Protein AF-A0A4R4KBI7-F1 (afdb_monomer_lite)

pLDDT: mean 73.55, std 19.96, range [34.97, 94.62]

Radius of gyration: 27.75 Å; chains: 1; bounding box: 67×76×47 Å

Organism: NCBI:txid2070510

Secondary structure (DSSP, 8-state):
--------------------------------------HHHHHHHHHHTTTTTT--HHHHHHHHHHHHHHHHHHHHHHHHH---HHHHHHHHHHHHHHHHTTS-HHHHHHHHHHTT-TTSS----

Sequence (125 aa):
MQKTIFLWAISLGLSVGFCSSVQAQNREVETEISLEFNERQLEKHLTTYKEQLNLSRRQERKIKAVQKRYTKKEEKLAQEKGLKLGQKRALQKEKAEALLFILDEEQIEKLNSLAGRKGLFKRII

Foldseek 3Di:
DDDDDDDDDDDDDDDDDDDDDDDDDDDDPPPPVCLVQPLVVLVVLCVVCVVVLPADPVLVVQLVVLVVVLVVVQVVCCPPPRCDPVNVVVSSVVSSLSNLVSHDPVSQQVSCVVVVHPPSDDHDD

Structure (mmCIF, N/CA/C/O backbone):
data_AF-A0A4R4KBI7-F1
#
_e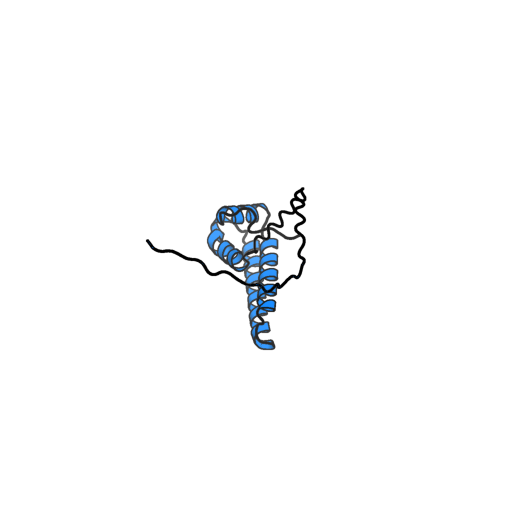ntry.id   AF-A0A4R4KBI7-F1
#
loop_
_atom_site.group_PDB
_atom_site.id
_atom_site.type_symbol
_atom_site.label_atom_id
_atom_site.label_alt_id
_atom_site.label_comp_id
_atom_site.label_asym_id
_atom_site.label_entity_id
_atom_site.label_seq_id
_atom_site.pdbx_PDB_ins_code
_atom_site.Cartn_x
_atom_site.Cartn_y
_atom_site.Cartn_z
_atom_site.occupancy
_atom_site.B_iso_or_equiv
_atom_site.auth_seq_id
_atom_site.auth_comp_id
_atom_site.auth_asym_id
_atom_site.auth_atom_id
_atom_site.pdbx_PDB_model_num
ATOM 1 N N . MET A 1 1 ? 38.887 -67.312 16.648 1.00 47.56 1 MET A N 1
ATOM 2 C CA . MET A 1 1 ? 39.903 -66.406 17.227 1.00 47.56 1 MET A CA 1
ATOM 3 C C . MET A 1 1 ? 41.290 -66.800 16.720 1.00 47.56 1 MET A C 1
ATOM 5 O O . MET A 1 1 ? 41.830 -67.780 17.209 1.00 47.56 1 MET A O 1
ATOM 9 N N . GLN A 1 2 ? 41.838 -66.068 15.747 1.00 38.06 2 GLN A N 1
ATOM 10 C CA . GLN A 1 2 ? 43.245 -66.068 15.288 1.00 38.06 2 GLN A CA 1
ATOM 11 C C . GLN A 1 2 ? 43.479 -64.636 14.735 1.00 38.06 2 GLN A C 1
ATOM 13 O O . GLN A 1 2 ? 42.637 -64.171 13.975 1.00 38.06 2 GLN A O 1
ATOM 18 N N . LYS A 1 3 ? 44.307 -63.771 15.361 1.00 46.41 3 LYS A N 1
ATOM 19 C CA . LYS A 1 3 ? 45.760 -63.528 15.125 1.00 46.41 3 LYS A CA 1
ATOM 20 C C . LYS A 1 3 ? 46.045 -63.286 13.624 1.00 46.41 3 LYS A C 1
ATOM 22 O O . LYS A 1 3 ? 45.679 -64.148 12.847 1.00 46.41 3 LYS A O 1
ATOM 27 N N . THR A 1 4 ? 46.640 -62.209 13.092 1.00 56.16 4 THR A N 1
ATOM 28 C CA . THR A 1 4 ? 47.627 -61.182 13.524 1.00 56.16 4 THR A CA 1
ATOM 29 C C . THR A 1 4 ? 47.785 -60.185 12.345 1.00 56.16 4 THR A C 1
ATOM 31 O O . THR A 1 4 ? 47.821 -60.627 11.205 1.00 56.16 4 THR A O 1
ATOM 34 N N . ILE A 1 5 ? 47.665 -58.866 12.541 1.00 67.62 5 ILE A N 1
ATOM 35 C CA . ILE A 1 5 ? 48.711 -57.806 12.466 1.00 67.62 5 ILE A CA 1
ATOM 36 C C . ILE A 1 5 ? 49.755 -57.912 11.324 1.00 67.62 5 ILE A C 1
ATOM 38 O O . ILE A 1 5 ? 50.632 -58.761 11.401 1.00 67.62 5 ILE A O 1
ATOM 42 N N . PHE A 1 6 ? 49.724 -56.945 10.388 1.00 48.75 6 PHE A N 1
ATOM 43 C CA . PHE A 1 6 ? 50.848 -56.294 9.661 1.00 48.75 6 PHE A CA 1
ATOM 44 C C . PHE A 1 6 ? 50.265 -54.991 9.044 1.00 48.75 6 PHE A C 1
ATOM 46 O O . PHE A 1 6 ? 49.406 -55.089 8.179 1.00 48.75 6 PHE A O 1
ATOM 53 N N . LEU A 1 7 ? 50.365 -53.769 9.589 1.00 47.47 7 LEU A N 1
ATOM 54 C CA . LEU A 1 7 ? 51.482 -52.860 9.902 1.00 47.47 7 LEU A CA 1
ATOM 55 C C . LEU A 1 7 ? 52.229 -52.292 8.660 1.00 47.47 7 LEU A C 1
ATOM 57 O O . LEU A 1 7 ? 52.832 -53.056 7.917 1.00 47.47 7 LEU A O 1
ATOM 61 N N . TRP A 1 8 ? 52.254 -50.940 8.590 1.00 43.44 8 TRP A N 1
ATOM 62 C CA . TRP A 1 8 ? 53.092 -50.000 7.792 1.00 43.44 8 TRP A CA 1
ATOM 63 C C . TRP A 1 8 ? 52.610 -49.662 6.359 1.00 43.44 8 TRP A C 1
ATOM 65 O O . TRP A 1 8 ? 52.187 -50.544 5.634 1.00 43.44 8 TRP A O 1
ATOM 75 N N . ALA A 1 9 ? 52.650 -48.424 5.843 1.00 52.25 9 ALA A N 1
ATOM 76 C CA . ALA A 1 9 ? 53.146 -47.141 6.346 1.00 52.25 9 ALA A CA 1
ATOM 77 C C . ALA A 1 9 ? 52.711 -45.961 5.433 1.00 52.25 9 ALA A C 1
ATOM 79 O O . ALA A 1 9 ? 52.653 -46.101 4.220 1.00 52.25 9 ALA A O 1
ATOM 80 N N . ILE A 1 10 ? 52.467 -44.807 6.070 1.00 56.19 10 ILE A N 1
ATOM 81 C CA . ILE A 1 10 ? 52.996 -43.457 5.767 1.00 56.19 10 ILE A CA 1
ATOM 82 C C . ILE A 1 10 ? 52.840 -42.877 4.343 1.00 56.19 10 ILE A C 1
ATOM 84 O O . ILE A 1 10 ? 53.598 -43.205 3.441 1.00 56.19 10 ILE A O 1
ATOM 88 N N . SER A 1 11 ? 52.030 -41.815 4.243 1.00 49.53 11 SER A N 1
ATOM 89 C CA . SER A 1 11 ? 52.455 -40.495 3.720 1.00 49.53 11 SER A CA 1
ATOM 90 C C . SER A 1 11 ? 51.392 -39.446 4.098 1.00 49.53 11 SER A C 1
ATOM 92 O O . SER A 1 11 ? 50.270 -39.500 3.609 1.00 49.53 11 SER A O 1
ATOM 94 N N . LEU A 1 12 ? 51.593 -38.645 5.151 1.00 51.31 12 LEU A N 1
ATOM 95 C CA . LEU A 1 12 ? 52.171 -37.292 5.081 1.00 51.31 12 LEU A CA 1
ATOM 96 C C . LEU A 1 12 ? 51.535 -36.417 3.987 1.00 51.31 12 LEU A C 1
ATOM 98 O O . LEU A 1 12 ? 51.956 -36.428 2.837 1.00 51.31 12 LEU A O 1
ATOM 102 N N . GLY A 1 13 ? 50.557 -35.613 4.403 1.00 42.16 13 GLY A N 1
ATOM 103 C CA . GLY A 1 13 ? 50.042 -34.454 3.681 1.00 42.16 13 GLY A CA 1
ATOM 104 C C . GLY A 1 13 ? 49.711 -33.372 4.701 1.00 42.16 13 GLY A C 1
ATOM 105 O O . GLY A 1 13 ? 48.623 -33.351 5.264 1.00 42.16 13 GLY A O 1
ATOM 106 N N . LEU A 1 14 ? 50.718 -32.557 5.006 1.00 53.72 14 LEU A N 1
ATOM 107 C CA . LEU A 1 14 ? 50.745 -31.508 6.016 1.00 53.72 14 LEU A CA 1
ATOM 108 C C . LEU A 1 14 ? 50.602 -30.155 5.305 1.00 53.72 14 LEU A C 1
ATOM 110 O O . LEU A 1 14 ? 51.488 -29.778 4.545 1.00 53.72 14 LEU A O 1
ATOM 114 N N . SER A 1 15 ? 49.509 -29.435 5.553 1.00 47.16 15 SER A N 1
ATOM 115 C CA . SER A 1 15 ? 49.360 -27.988 5.303 1.00 47.16 15 SER A CA 1
ATOM 116 C C . SER A 1 15 ? 48.078 -27.518 6.008 1.00 47.16 15 SER A C 1
ATOM 118 O O . SER A 1 15 ? 46.968 -27.766 5.561 1.00 47.16 15 SER A O 1
ATOM 120 N N . VAL A 1 16 ? 48.169 -27.163 7.291 1.00 45.59 16 VAL A N 1
ATOM 121 C CA . VAL A 1 16 ? 48.392 -25.796 7.796 1.00 45.59 16 VAL A CA 1
ATOM 122 C C . VAL A 1 16 ? 47.280 -24.827 7.383 1.00 45.59 16 VAL A C 1
ATOM 124 O O . VAL A 1 16 ? 47.232 -24.359 6.253 1.00 45.59 16 VAL A O 1
ATOM 127 N N . GLY A 1 17 ? 46.488 -24.443 8.388 1.00 46.38 17 GLY A N 1
ATOM 128 C CA . GLY A 1 17 ? 46.031 -23.066 8.542 1.00 46.38 17 GLY A CA 1
ATOM 129 C C . GLY A 1 17 ? 44.575 -22.793 8.190 1.00 46.38 17 GLY A C 1
ATOM 130 O O . GLY A 1 17 ? 44.293 -22.290 7.112 1.00 46.38 17 GLY A O 1
ATOM 131 N N . PHE A 1 18 ? 43.674 -22.933 9.165 1.00 38.78 18 PHE A N 1
ATOM 132 C CA . PHE A 1 18 ? 42.758 -21.824 9.422 1.00 38.78 18 PHE A CA 1
ATOM 133 C C . PHE A 1 18 ? 42.480 -21.690 10.919 1.00 38.78 18 PHE A C 1
ATOM 135 O O . PHE A 1 18 ? 42.222 -22.660 11.627 1.00 38.78 18 PHE A O 1
ATOM 142 N N . CYS A 1 19 ? 42.669 -20.463 11.382 1.00 39.97 19 CYS A N 1
ATOM 143 C CA . CYS A 1 19 ? 42.737 -20.029 12.762 1.00 39.97 19 CYS A CA 1
ATOM 144 C C . CYS A 1 19 ? 41.361 -20.116 13.436 1.00 39.97 19 CYS A C 1
ATOM 146 O O . CYS A 1 19 ? 40.394 -19.529 12.954 1.00 39.97 19 CYS A O 1
ATOM 148 N N . SER A 1 20 ? 41.290 -20.798 14.578 1.00 36.88 20 SER A N 1
ATOM 149 C CA . SER A 1 20 ? 40.180 -20.665 15.518 1.00 36.88 20 SER A CA 1
ATOM 150 C C . SER A 1 20 ? 40.481 -19.500 16.455 1.00 36.88 20 SER A C 1
ATOM 152 O O . SER A 1 20 ? 41.189 -19.672 17.444 1.00 36.88 20 SER A O 1
ATOM 154 N N . SER A 1 21 ? 39.928 -18.321 16.181 1.00 44.72 21 SER A N 1
ATOM 155 C CA . SER A 1 21 ? 39.779 -17.275 17.194 1.00 44.72 21 SER A CA 1
ATOM 156 C C . SER A 1 21 ? 38.302 -17.148 17.542 1.00 44.72 21 SER A C 1
ATOM 158 O O . SER A 1 21 ? 37.548 -16.410 16.910 1.00 44.72 21 SER A O 1
ATOM 160 N N . VAL A 1 22 ? 37.891 -17.910 18.558 1.00 45.44 22 VAL A N 1
ATOM 161 C CA . VAL A 1 22 ? 36.684 -17.619 19.329 1.00 45.44 22 VAL A CA 1
ATOM 162 C C . VAL A 1 22 ? 36.922 -16.292 20.034 1.00 45.44 22 VAL A C 1
ATOM 164 O O . VAL A 1 22 ? 37.752 -16.204 20.936 1.00 45.44 22 VAL A O 1
ATOM 167 N N . GLN A 1 23 ? 36.172 -15.272 19.636 1.00 37.69 23 GLN A N 1
ATOM 168 C CA . GLN A 1 23 ? 35.983 -14.079 20.441 1.00 37.69 23 GLN A CA 1
ATOM 169 C C . GLN A 1 23 ? 34.479 -13.893 20.628 1.00 37.69 23 GLN A C 1
ATOM 171 O O . GLN A 1 23 ? 33.763 -13.383 19.772 1.00 37.69 23 GLN A O 1
ATOM 176 N N . ALA A 1 24 ? 33.998 -14.419 21.750 1.00 43.78 24 ALA A N 1
ATOM 177 C CA . ALA A 1 24 ? 32.713 -14.058 22.313 1.00 43.78 24 ALA A CA 1
ATOM 178 C C . ALA A 1 24 ? 32.873 -12.729 23.064 1.00 43.78 24 ALA A C 1
ATO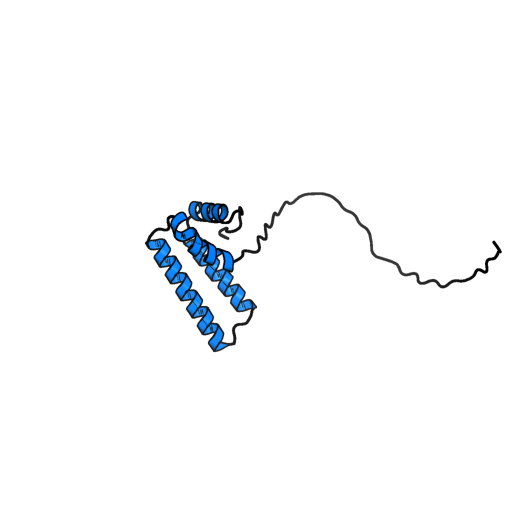M 180 O O . ALA A 1 24 ? 33.785 -12.632 23.882 1.00 43.78 24 ALA A O 1
ATOM 181 N N . GLN A 1 25 ? 31.974 -11.774 22.782 1.00 38.56 25 GLN A N 1
ATOM 182 C CA . GLN A 1 25 ? 31.549 -10.574 23.542 1.00 38.56 25 GLN A CA 1
ATOM 183 C C . GLN A 1 25 ? 31.417 -9.376 22.583 1.00 38.56 25 GLN A C 1
ATOM 185 O O . GLN A 1 25 ? 32.307 -9.150 21.783 1.00 38.56 25 GLN A O 1
ATOM 190 N N . ASN A 1 26 ? 30.418 -8.498 22.624 1.00 37.59 26 ASN A N 1
ATOM 191 C CA . ASN A 1 26 ? 29.089 -8.439 23.228 1.00 37.59 26 ASN A CA 1
ATOM 192 C C . ASN A 1 26 ? 28.467 -7.159 22.620 1.00 37.59 26 ASN A C 1
ATOM 194 O O . ASN A 1 26 ? 29.147 -6.141 22.609 1.00 37.59 26 ASN A O 1
ATOM 198 N N . ARG A 1 27 ? 27.201 -7.202 22.180 1.00 40.22 27 ARG A N 1
ATOM 199 C CA . ARG A 1 27 ? 26.314 -6.045 21.915 1.00 40.22 27 ARG A CA 1
ATOM 200 C C . ARG A 1 27 ? 26.814 -4.939 20.965 1.00 40.22 27 ARG A C 1
ATOM 202 O O . ARG A 1 27 ? 27.437 -3.985 21.401 1.00 40.22 27 ARG A O 1
ATOM 209 N N . GLU A 1 28 ? 26.231 -4.915 19.773 1.00 35.38 28 GLU A N 1
ATOM 210 C CA . GLU A 1 28 ? 25.150 -3.957 19.528 1.00 35.38 28 GLU A CA 1
ATOM 211 C C . GLU A 1 28 ? 23.984 -4.717 18.902 1.00 35.38 28 GLU A C 1
ATOM 213 O O . GLU A 1 28 ? 24.122 -5.461 17.935 1.00 35.38 28 GLU A O 1
ATOM 218 N N . VAL A 1 29 ? 22.841 -4.623 19.572 1.00 43.94 29 VAL A N 1
ATOM 219 C CA . VAL A 1 29 ? 21.567 -5.162 19.117 1.00 43.94 29 VAL A CA 1
ATOM 220 C C . VAL A 1 29 ? 21.089 -4.232 18.012 1.00 43.94 29 VAL A C 1
ATOM 222 O O . VAL A 1 29 ? 20.185 -3.430 18.208 1.00 43.94 29 VAL A O 1
ATOM 225 N N . GLU A 1 30 ? 21.682 -4.343 16.832 1.00 36.84 30 GLU A N 1
ATOM 226 C CA . GLU A 1 30 ? 20.913 -4.076 15.633 1.00 36.84 30 GLU A CA 1
ATOM 227 C C . GLU A 1 30 ? 20.047 -5.310 15.440 1.00 36.84 30 GLU A C 1
ATOM 229 O O . GLU A 1 30 ? 20.352 -6.249 14.710 1.00 36.84 30 GLU A O 1
ATOM 234 N N . THR A 1 31 ? 18.912 -5.320 16.135 1.00 36.84 31 THR A N 1
ATOM 235 C CA . THR A 1 31 ? 17.723 -5.930 15.562 1.00 36.84 31 THR A CA 1
ATOM 236 C C . THR A 1 31 ? 17.411 -5.155 14.280 1.00 36.84 31 THR A C 1
ATOM 238 O O . THR A 1 31 ? 16.439 -4.401 14.221 1.00 36.84 31 THR A O 1
ATOM 241 N N . GLU A 1 32 ? 18.227 -5.343 13.238 1.00 40.72 32 GLU A N 1
ATOM 242 C CA . GLU A 1 32 ? 17.750 -5.389 11.870 1.00 40.72 32 GLU A CA 1
ATOM 243 C C . GLU A 1 32 ? 16.745 -6.530 11.862 1.00 40.72 32 GLU A C 1
ATOM 245 O O . GLU A 1 32 ? 17.012 -7.682 11.519 1.00 40.72 32 GLU A O 1
ATOM 250 N N . ILE A 1 33 ? 15.541 -6.199 12.313 1.00 34.97 33 ILE A N 1
ATOM 251 C CA . ILE A 1 33 ? 14.345 -6.906 11.943 1.00 34.97 33 ILE A CA 1
ATOM 252 C C . ILE A 1 33 ? 14.238 -6.653 10.438 1.00 34.97 33 ILE A C 1
ATOM 254 O O . ILE A 1 33 ? 13.468 -5.816 9.973 1.00 34.97 33 ILE A O 1
ATOM 258 N N . SER A 1 34 ? 15.043 -7.384 9.669 1.00 37.19 34 SER A N 1
ATOM 259 C CA . SER A 1 34 ? 14.783 -7.729 8.286 1.00 37.19 34 SER A CA 1
ATOM 260 C C . SER A 1 34 ? 13.562 -8.646 8.307 1.00 37.19 34 SER A C 1
ATOM 262 O O . SER A 1 34 ? 13.596 -9.821 7.956 1.00 37.19 34 SER A O 1
ATOM 264 N N . LEU A 1 35 ? 12.430 -8.101 8.765 1.00 44.66 35 LEU A N 1
ATOM 265 C CA . LEU A 1 35 ? 11.143 -8.584 8.322 1.00 44.66 35 LEU A CA 1
ATOM 266 C C . LEU A 1 35 ? 11.177 -8.294 6.839 1.00 44.66 35 LEU A C 1
ATOM 268 O O . LEU A 1 35 ? 10.993 -7.156 6.420 1.00 44.66 35 LEU A O 1
ATOM 272 N N . GLU A 1 36 ? 11.547 -9.329 6.090 1.00 51.59 36 GLU A N 1
ATOM 273 C CA . GLU A 1 36 ? 11.379 -9.454 4.658 1.00 51.59 36 GLU A CA 1
ATOM 274 C C . GLU A 1 36 ? 9.971 -8.951 4.361 1.00 51.59 36 GLU A C 1
ATOM 276 O O . GLU A 1 36 ? 8.968 -9.636 4.585 1.00 51.59 36 GLU A O 1
ATOM 281 N N . PHE A 1 37 ? 9.901 -7.663 4.042 1.00 57.50 37 PHE A N 1
ATOM 282 C CA . PHE A 1 37 ? 8.662 -6.929 3.984 1.00 57.50 37 PHE A CA 1
ATOM 283 C C . PHE A 1 37 ? 7.883 -7.562 2.851 1.00 57.50 37 PHE A C 1
ATOM 285 O O . PHE A 1 37 ? 8.254 -7.462 1.682 1.00 57.50 37 PHE A O 1
ATOM 292 N N . ASN A 1 38 ? 6.860 -8.333 3.203 1.00 66.75 38 ASN A N 1
ATOM 293 C CA . ASN A 1 38 ? 6.152 -9.112 2.214 1.00 66.75 38 ASN A CA 1
ATOM 294 C C . ASN A 1 38 ? 5.158 -8.177 1.526 1.00 66.75 38 ASN A C 1
ATOM 296 O O . ASN A 1 38 ? 3.987 -8.089 1.888 1.00 66.75 38 ASN A O 1
ATOM 300 N N . GLU A 1 39 ? 5.662 -7.441 0.539 1.00 70.31 39 GLU A N 1
ATOM 301 C CA . GLU A 1 39 ? 4.957 -6.426 -0.254 1.00 70.31 39 GLU A CA 1
ATOM 302 C C . GLU A 1 39 ? 3.620 -6.962 -0.787 1.00 70.31 39 GLU A C 1
ATOM 304 O O . GLU A 1 39 ? 2.598 -6.275 -0.774 1.00 70.31 39 GLU A O 1
ATOM 309 N N . ARG A 1 40 ? 3.597 -8.245 -1.176 1.00 72.81 40 ARG A N 1
ATOM 310 C CA . ARG A 1 40 ? 2.388 -8.936 -1.646 1.00 72.81 40 ARG A CA 1
ATOM 311 C C . ARG A 1 40 ? 1.362 -9.161 -0.537 1.00 72.81 40 ARG A C 1
ATOM 313 O O . ARG A 1 40 ? 0.162 -9.167 -0.811 1.00 72.81 40 ARG A O 1
ATOM 320 N N . GLN A 1 41 ? 1.809 -9.364 0.700 1.00 79.25 41 GLN A N 1
ATOM 321 C CA . GLN A 1 41 ? 0.918 -9.523 1.847 1.00 79.25 41 GLN A CA 1
ATOM 322 C C . GLN A 1 41 ? 0.278 -8.202 2.260 1.00 79.25 41 GLN A C 1
ATOM 324 O O . GLN A 1 41 ? -0.888 -8.227 2.638 1.00 79.25 41 GLN A O 1
ATOM 329 N N . LEU A 1 42 ? 0.967 -7.060 2.129 1.00 83.25 42 LEU A N 1
ATOM 330 C CA . LEU A 1 42 ? 0.381 -5.758 2.471 1.00 83.25 42 LEU A CA 1
ATOM 331 C C . LEU A 1 42 ? -0.901 -5.497 1.676 1.00 83.25 42 LEU A C 1
ATOM 333 O O . LEU A 1 42 ? -1.934 -5.158 2.247 1.00 83.25 42 LEU A O 1
ATOM 337 N N . GLU A 1 43 ? -0.859 -5.694 0.359 1.00 83.50 43 GLU A N 1
ATOM 338 C CA . GLU A 1 43 ? -2.031 -5.490 -0.494 1.00 83.50 43 GLU A CA 1
ATOM 339 C C . GLU A 1 43 ? -3.174 -6.435 -0.138 1.00 83.50 43 GLU A C 1
ATOM 341 O O . GLU A 1 43 ? -4.322 -6.007 -0.030 1.00 83.50 43 GLU A O 1
ATOM 346 N N . LYS A 1 44 ? -2.849 -7.713 0.083 1.00 85.31 44 LYS A N 1
ATOM 347 C CA . LYS A 1 44 ? -3.828 -8.724 0.478 1.00 85.31 44 LYS A CA 1
ATOM 348 C C . LYS A 1 44 ? -4.448 -8.399 1.836 1.00 85.31 44 LYS A C 1
ATOM 350 O O . LYS A 1 44 ? -5.644 -8.584 2.022 1.00 85.31 44 LYS A O 1
ATOM 355 N N . HIS A 1 45 ? -3.666 -7.913 2.791 1.00 87.00 45 HIS A N 1
ATOM 356 C CA . HIS A 1 45 ? -4.165 -7.534 4.109 1.00 87.00 45 HIS A CA 1
ATOM 357 C C . HIS A 1 45 ? -5.008 -6.261 4.042 1.00 87.00 45 HIS A C 1
ATOM 359 O O . HIS A 1 45 ? -6.043 -6.196 4.692 1.00 87.00 45 HIS A O 1
ATOM 365 N N . LEU A 1 46 ? -4.645 -5.292 3.199 1.00 86.06 46 LEU A N 1
ATOM 366 C CA . LEU A 1 46 ? -5.460 -4.097 2.973 1.00 86.06 46 LEU A CA 1
ATOM 367 C C . LEU A 1 46 ? -6.822 -4.412 2.354 1.00 86.06 46 LEU A C 1
ATOM 369 O O . LEU A 1 46 ? -7.803 -3.751 2.684 1.00 86.06 46 LEU A O 1
ATOM 373 N N . THR A 1 47 ? -6.902 -5.404 1.463 1.00 86.25 47 THR A N 1
ATOM 374 C CA . THR A 1 47 ? -8.187 -5.841 0.904 1.00 86.25 47 THR A CA 1
ATOM 375 C C . THR A 1 47 ? -8.975 -6.702 1.884 1.00 86.25 47 THR A C 1
ATOM 377 O O . THR A 1 47 ? -10.178 -6.501 2.017 1.00 86.25 47 THR A O 1
ATOM 380 N N . THR A 1 48 ? -8.312 -7.616 2.595 1.00 88.19 48 THR A N 1
ATOM 381 C CA . THR A 1 48 ? -8.957 -8.551 3.536 1.00 88.19 48 THR A CA 1
ATOM 382 C C . THR A 1 48 ? -9.487 -7.831 4.773 1.00 88.19 48 THR A C 1
ATOM 384 O O . THR A 1 48 ? -10.611 -8.065 5.198 1.00 88.19 48 THR A O 1
ATOM 387 N N . TYR A 1 49 ? -8.696 -6.918 5.335 1.00 88.75 49 TYR A N 1
ATOM 388 C CA . TYR A 1 49 ? -9.014 -6.204 6.571 1.00 88.75 49 TYR A CA 1
ATOM 389 C C . TYR A 1 49 ? -9.592 -4.812 6.325 1.00 88.75 49 TYR A C 1
ATOM 391 O O . TYR A 1 49 ? -9.645 -3.993 7.240 1.00 88.75 49 TYR A O 1
ATOM 399 N N . LYS A 1 50 ? -10.047 -4.531 5.099 1.00 86.00 50 LYS A N 1
ATOM 400 C CA . LYS A 1 50 ? -10.566 -3.219 4.699 1.00 86.00 50 LYS A CA 1
ATOM 401 C C . LYS A 1 50 ? -11.630 -2.693 5.669 1.00 86.00 50 LYS A C 1
ATOM 403 O O . LYS A 1 50 ? -11.548 -1.550 6.109 1.00 86.00 50 LYS A O 1
ATOM 408 N N . GLU A 1 51 ? -12.596 -3.542 6.011 1.00 86.75 51 GLU A N 1
ATOM 409 C CA . GLU A 1 51 ? -13.708 -3.207 6.911 1.00 86.75 51 GLU A CA 1
ATOM 410 C C . GLU A 1 51 ? -13.239 -2.988 8.353 1.00 86.75 51 GLU A C 1
ATOM 412 O O . GLU A 1 51 ? -13.775 -2.149 9.065 1.00 86.75 51 GLU A O 1
ATOM 417 N N . GLN A 1 52 ? -12.188 -3.694 8.773 1.00 88.81 52 GLN A N 1
ATOM 418 C CA . GLN A 1 52 ? -11.652 -3.620 10.131 1.00 88.81 52 GLN A CA 1
ATOM 419 C C . GLN A 1 52 ? -10.713 -2.424 10.316 1.00 88.81 52 GLN A C 1
ATOM 421 O O . GLN A 1 52 ? -10.591 -1.901 11.421 1.00 88.81 52 GLN A O 1
ATOM 426 N N . LEU A 1 53 ? -10.046 -1.966 9.255 1.00 86.94 53 LEU A N 1
ATOM 427 C CA . LEU A 1 53 ? -9.108 -0.841 9.296 1.00 86.94 53 LEU A CA 1
ATOM 428 C C . LEU A 1 53 ? -9.796 0.529 9.377 1.00 86.94 53 LEU A C 1
ATOM 430 O O . LEU A 1 53 ? -9.105 1.523 9.587 1.00 86.94 53 LEU A O 1
ATOM 434 N N . ASN A 1 54 ? -11.130 0.588 9.248 1.00 88.50 54 ASN A N 1
ATOM 435 C CA . ASN A 1 54 ? -11.916 1.828 9.288 1.00 88.50 54 ASN A CA 1
ATOM 436 C C . ASN A 1 54 ? -11.330 2.915 8.367 1.00 88.50 54 ASN A C 1
ATOM 438 O O . ASN A 1 54 ? -11.160 4.069 8.761 1.00 88.50 54 ASN A O 1
ATOM 442 N N . LEU A 1 55 ? -10.967 2.534 7.139 1.00 90.75 55 LEU A N 1
ATOM 443 C CA . LEU A 1 55 ? -10.357 3.453 6.182 1.00 90.75 55 LEU A CA 1
ATOM 444 C C . LEU A 1 55 ? -11.340 4.568 5.812 1.00 90.75 55 LEU A C 1
ATOM 446 O O . LEU A 1 55 ? -12.480 4.319 5.422 1.00 90.75 55 LEU A O 1
ATOM 450 N N . SER A 1 56 ? -10.883 5.819 5.858 1.00 92.25 56 SER A N 1
ATOM 451 C CA . SER A 1 56 ? -11.699 6.934 5.378 1.00 92.25 56 SER A CA 1
ATOM 452 C C . SER A 1 56 ? -11.938 6.825 3.868 1.00 92.25 56 SER A C 1
ATOM 454 O O . SER A 1 56 ? -11.085 6.364 3.104 1.00 92.25 56 SER A O 1
ATOM 456 N N . ARG A 1 57 ? -13.055 7.379 3.378 1.00 92.38 57 ARG A N 1
ATOM 457 C CA . ARG A 1 57 ? -13.352 7.438 1.932 1.00 92.38 57 ARG A CA 1
ATOM 458 C C . ARG A 1 57 ? -12.221 8.089 1.121 1.00 92.38 57 ARG A C 1
ATOM 460 O O . ARG A 1 57 ? -12.015 7.758 -0.048 1.00 92.38 57 ARG A O 1
ATOM 467 N N . ARG A 1 58 ? -11.479 9.024 1.727 1.00 93.31 58 ARG A N 1
ATOM 468 C CA . ARG A 1 58 ? -10.308 9.667 1.114 1.00 93.31 58 ARG A CA 1
ATOM 469 C C . ARG A 1 58 ? -9.121 8.705 1.031 1.00 93.31 58 ARG A C 1
ATOM 471 O O . ARG A 1 58 ? -8.488 8.654 -0.023 1.00 93.31 58 ARG A O 1
ATOM 478 N N . GLN A 1 59 ? -8.844 7.944 2.089 1.00 93.12 59 GLN A N 1
ATOM 479 C CA . GLN A 1 59 ? -7.804 6.909 2.100 1.00 93.12 59 GLN A CA 1
ATOM 480 C C . GLN A 1 59 ? -8.109 5.810 1.079 1.00 93.12 59 GLN A C 1
ATOM 482 O O . GLN A 1 59 ? -7.250 5.503 0.258 1.00 93.12 59 GLN A O 1
ATOM 487 N N . GLU A 1 60 ? -9.347 5.313 1.014 1.00 91.94 60 GLU A N 1
ATOM 488 C CA . GLU A 1 60 ? -9.742 4.305 0.019 1.00 91.94 60 GLU A CA 1
ATOM 489 C C . GLU A 1 60 ? -9.511 4.776 -1.423 1.00 91.94 60 GLU A C 1
ATOM 491 O O . GLU A 1 60 ? -8.977 4.044 -2.261 1.00 91.94 60 GLU A O 1
ATOM 496 N N . ARG A 1 61 ? -9.875 6.031 -1.722 1.00 94.62 61 ARG A N 1
ATOM 497 C CA . ARG A 1 61 ? -9.633 6.635 -3.040 1.00 94.62 61 ARG A CA 1
ATOM 498 C C . ARG A 1 61 ? -8.142 6.733 -3.351 1.00 94.62 61 ARG A C 1
ATOM 500 O O . ARG A 1 61 ? -7.745 6.420 -4.472 1.00 94.62 61 ARG A O 1
ATOM 507 N N . LYS A 1 62 ? -7.323 7.145 -2.377 1.00 94.31 62 LYS A N 1
ATOM 508 C CA . LYS A 1 62 ? -5.863 7.219 -2.531 1.00 94.31 62 LYS A CA 1
ATOM 509 C C . LYS A 1 62 ? -5.253 5.834 -2.764 1.00 94.31 62 LYS A C 1
ATOM 511 O O . LYS A 1 62 ? -4.476 5.688 -3.701 1.00 94.31 62 LYS A O 1
ATOM 516 N N . ILE A 1 63 ? -5.658 4.819 -1.998 1.00 92.44 63 ILE A N 1
ATOM 517 C CA . ILE A 1 63 ? -5.192 3.430 -2.153 1.00 92.44 63 ILE A CA 1
ATOM 518 C C . ILE A 1 63 ? -5.506 2.919 -3.562 1.00 92.44 63 ILE A C 1
ATOM 520 O O . ILE A 1 63 ? -4.617 2.431 -4.258 1.00 92.44 63 ILE A O 1
ATOM 524 N N . LYS A 1 64 ? -6.743 3.116 -4.036 1.00 92.31 64 LYS A N 1
ATOM 525 C CA . LYS A 1 64 ? -7.146 2.725 -5.396 1.00 92.31 64 LYS A CA 1
ATOM 526 C C . LYS A 1 64 ? -6.355 3.473 -6.477 1.00 92.31 64 LYS A C 1
ATOM 528 O O . LYS A 1 64 ? -6.005 2.890 -7.504 1.00 92.31 64 LYS A O 1
ATOM 533 N N . ALA A 1 65 ? -6.062 4.757 -6.261 1.00 94.56 65 ALA A N 1
ATOM 534 C CA . ALA A 1 65 ? -5.249 5.554 -7.177 1.00 94.56 65 ALA A CA 1
ATOM 535 C C . ALA A 1 65 ? -3.798 5.052 -7.242 1.00 94.56 65 ALA A C 1
ATOM 537 O O . ALA A 1 65 ? -3.251 4.920 -8.339 1.00 94.56 65 ALA A O 1
ATOM 538 N N . VAL A 1 66 ? -3.205 4.716 -6.091 1.00 93.06 66 VAL A N 1
ATOM 539 C CA . VAL A 1 66 ? -1.879 4.092 -5.999 1.00 93.06 66 VAL A CA 1
ATOM 540 C C . VAL A 1 66 ? -1.878 2.760 -6.743 1.00 93.06 66 VAL A C 1
ATOM 542 O O . VAL A 1 66 ? -1.104 2.607 -7.684 1.00 93.06 66 VAL A O 1
ATOM 545 N N . GLN A 1 67 ? -2.801 1.845 -6.432 1.00 90.94 67 GLN A N 1
ATOM 546 C CA . GLN A 1 67 ? -2.908 0.551 -7.118 1.00 90.94 67 GLN A CA 1
ATOM 547 C C . GLN A 1 67 ? -2.958 0.713 -8.641 1.00 90.94 67 GLN A C 1
ATOM 549 O O . GLN A 1 67 ? -2.120 0.152 -9.342 1.00 90.94 67 GLN A O 1
ATOM 554 N N . LYS A 1 68 ? -3.850 1.571 -9.153 1.00 93.06 68 LYS A N 1
ATOM 555 C CA . LYS A 1 68 ? -3.978 1.832 -10.594 1.00 93.06 68 LYS A CA 1
ATOM 556 C C . LYS A 1 68 ? -2.699 2.406 -11.213 1.00 93.06 68 LYS A C 1
ATOM 558 O O . LYS A 1 68 ? -2.3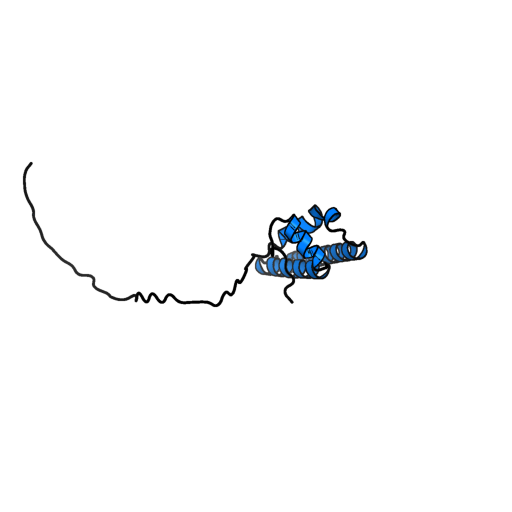63 2.061 -12.344 1.00 93.06 68 LYS A O 1
ATOM 563 N N . ARG A 1 69 ? -1.993 3.299 -10.510 1.00 94.00 69 ARG A N 1
ATOM 564 C CA . ARG A 1 69 ? -0.733 3.890 -10.990 1.00 94.00 69 ARG A CA 1
ATOM 565 C C . ARG A 1 69 ? 0.350 2.826 -11.139 1.00 94.00 69 ARG A C 1
ATOM 567 O O . ARG A 1 69 ? 1.026 2.813 -12.164 1.00 94.00 69 ARG A O 1
ATOM 574 N N . TYR A 1 70 ? 0.503 1.950 -10.149 1.00 90.81 70 TYR A N 1
ATOM 575 C CA . TYR A 1 70 ? 1.531 0.912 -10.185 1.00 90.81 70 TYR A CA 1
ATOM 576 C C . TYR A 1 70 ? 1.193 -0.214 -11.162 1.00 90.81 70 TYR A C 1
ATOM 578 O O . TYR A 1 70 ? 2.089 -0.627 -11.885 1.00 90.81 70 TYR A O 1
ATOM 586 N N . THR A 1 71 ? -0.078 -0.600 -11.319 1.00 90.75 71 THR A N 1
ATOM 587 C CA . THR A 1 71 ? -0.491 -1.530 -12.389 1.00 90.75 71 THR A CA 1
ATOM 588 C C . THR A 1 71 ? -0.111 -0.994 -13.771 1.00 90.75 71 THR A C 1
ATOM 590 O O . THR A 1 71 ? 0.519 -1.695 -14.554 1.00 90.75 71 THR A O 1
ATOM 593 N N . LYS A 1 72 ? -0.372 0.291 -14.049 1.00 92.75 72 LYS A N 1
ATOM 594 C CA . LYS A 1 72 ? 0.046 0.918 -15.315 1.00 92.75 72 LYS A CA 1
ATOM 595 C C . LYS A 1 72 ? 1.565 0.971 -15.494 1.00 92.75 72 LYS A C 1
ATOM 597 O O . LYS A 1 72 ? 2.048 0.871 -16.618 1.00 92.75 72 LYS A O 1
ATOM 602 N N . LYS A 1 73 ? 2.329 1.188 -14.417 1.00 90.12 73 LYS A N 1
ATOM 603 C CA . LYS A 1 73 ? 3.801 1.152 -14.470 1.00 90.12 73 LYS A CA 1
ATOM 604 C C . LYS A 1 73 ? 4.296 -0.259 -14.801 1.00 90.12 73 LYS A C 1
ATOM 606 O O . LYS A 1 73 ? 5.173 -0.396 -15.646 1.00 90.12 73 LYS A O 1
ATOM 611 N N . GLU A 1 74 ? 3.723 -1.284 -14.171 1.00 88.69 74 GLU A N 1
ATOM 612 C CA . GLU A 1 74 ? 4.042 -2.689 -14.445 1.00 88.69 74 GLU A CA 1
ATOM 613 C C . GLU A 1 74 ? 3.728 -3.063 -15.901 1.00 88.69 74 GLU A C 1
ATOM 615 O O . GLU A 1 74 ? 4.582 -3.636 -16.572 1.00 88.69 74 GLU A O 1
ATOM 620 N N . GLU A 1 75 ? 2.555 -2.676 -16.414 1.00 89.94 75 GLU A N 1
ATOM 621 C CA . GLU A 1 75 ? 2.159 -2.890 -17.815 1.00 89.94 75 GLU A CA 1
ATOM 622 C C . GLU A 1 75 ? 3.137 -2.230 -18.797 1.00 89.94 75 GLU A C 1
ATOM 624 O O . GLU A 1 75 ? 3.599 -2.875 -19.737 1.00 89.94 75 GLU A O 1
ATOM 629 N N . LYS A 1 76 ? 3.507 -0.965 -18.558 1.00 89.06 76 LYS A N 1
ATOM 630 C CA . LYS A 1 76 ? 4.471 -0.244 -19.404 1.00 89.06 76 LYS A CA 1
ATOM 631 C C . LYS A 1 76 ? 5.849 -0.901 -19.406 1.00 89.06 76 LYS A C 1
ATOM 633 O O . LYS A 1 76 ? 6.425 -1.112 -20.467 1.00 89.06 76 LYS A O 1
ATOM 638 N N . LEU A 1 77 ? 6.370 -1.263 -18.233 1.00 85.88 77 LEU A N 1
ATOM 639 C CA . LEU A 1 77 ? 7.675 -1.921 -18.144 1.00 85.88 77 LEU A CA 1
ATOM 640 C C . LEU A 1 77 ? 7.672 -3.308 -18.794 1.00 85.88 77 LEU A C 1
ATOM 642 O O . LEU A 1 77 ? 8.671 -3.704 -19.396 1.00 85.88 77 LEU A O 1
ATOM 646 N N . ALA A 1 78 ? 6.560 -4.041 -18.691 1.00 84.56 78 ALA A N 1
ATOM 647 C CA . ALA A 1 78 ? 6.403 -5.317 -19.373 1.00 84.56 78 ALA A CA 1
ATOM 648 C C . ALA A 1 78 ? 6.463 -5.157 -20.902 1.00 84.56 78 ALA A C 1
ATOM 650 O O . ALA A 1 78 ? 7.070 -5.998 -21.562 1.00 84.56 78 ALA A O 1
ATOM 651 N N . GLN A 1 79 ? 5.898 -4.071 -21.443 1.00 84.12 79 GLN A N 1
ATOM 652 C CA . GLN A 1 79 ? 5.900 -3.764 -22.878 1.00 84.12 79 GLN A CA 1
ATOM 653 C C . GLN A 1 79 ? 7.260 -3.267 -23.400 1.00 84.12 79 GLN A C 1
ATOM 655 O O . GLN A 1 79 ? 7.655 -3.648 -24.496 1.00 84.12 79 GLN A O 1
ATOM 660 N N . GLU A 1 80 ? 7.990 -2.436 -22.646 1.00 79.44 80 GLU A N 1
ATOM 661 C CA . GLU A 1 80 ? 9.200 -1.764 -23.155 1.00 79.44 80 GLU A CA 1
ATOM 662 C C . GLU A 1 80 ? 10.467 -2.635 -23.170 1.00 79.44 80 GLU A C 1
ATOM 664 O O . GLU A 1 80 ? 11.294 -2.494 -24.070 1.00 79.44 80 GLU A O 1
ATOM 669 N N . LYS A 1 81 ? 10.691 -3.478 -22.151 1.00 66.56 81 LYS A N 1
ATOM 670 C CA . LYS A 1 81 ? 11.987 -4.179 -21.977 1.00 66.56 81 LYS A 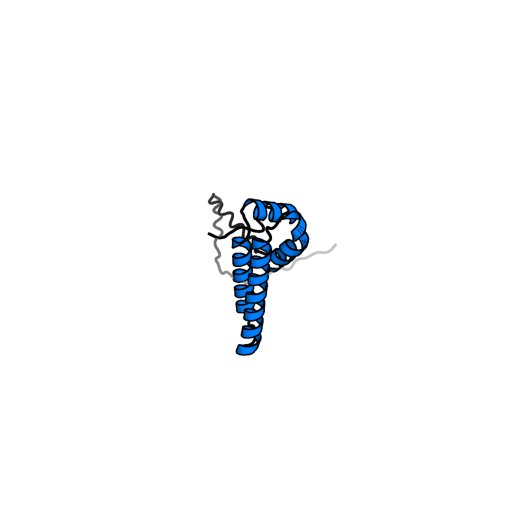CA 1
ATOM 671 C C . LYS A 1 81 ? 11.876 -5.632 -21.514 1.00 66.56 81 LYS A C 1
ATOM 673 O O . LYS A 1 81 ? 12.904 -6.265 -21.265 1.00 66.56 81 LYS A O 1
ATOM 678 N N . GLY A 1 82 ? 10.655 -6.153 -21.383 1.00 67.38 82 GLY A N 1
ATOM 679 C CA . GLY A 1 82 ? 10.392 -7.359 -20.606 1.00 67.38 82 GLY A CA 1
ATOM 680 C C . GLY A 1 82 ? 10.630 -7.094 -19.115 1.00 67.38 82 GLY A C 1
ATOM 681 O O . GLY A 1 82 ? 11.640 -6.521 -18.705 1.00 67.38 82 GLY A O 1
ATOM 682 N N . LEU A 1 83 ? 9.678 -7.483 -18.269 1.00 72.12 83 LEU A N 1
ATOM 683 C CA . LEU A 1 83 ? 9.717 -7.150 -16.847 1.00 72.12 83 LEU A CA 1
ATOM 684 C C . LEU A 1 83 ? 10.833 -7.940 -16.132 1.00 72.12 83 LEU A C 1
ATOM 686 O O . LEU A 1 83 ? 10.634 -9.082 -15.714 1.00 72.12 83 LEU A O 1
ATOM 690 N N . LYS A 1 84 ? 12.020 -7.342 -15.973 1.00 82.88 84 LYS A N 1
ATOM 691 C CA . LYS A 1 84 ? 13.124 -7.965 -15.224 1.00 82.88 84 LYS A CA 1
ATOM 692 C C . LYS A 1 84 ? 12.725 -8.142 -13.757 1.00 82.88 84 LYS A C 1
ATOM 694 O O . LYS A 1 84 ? 12.156 -7.235 -13.146 1.00 82.88 84 LYS A O 1
ATOM 699 N N . LEU A 1 85 ? 13.084 -9.284 -13.161 1.00 79.31 85 LEU A N 1
ATOM 700 C CA . LEU A 1 85 ? 12.706 -9.639 -11.785 1.00 79.31 85 LEU A CA 1
ATOM 701 C C . LEU A 1 85 ? 13.075 -8.548 -10.760 1.00 79.31 85 LEU A C 1
ATOM 703 O O . LEU A 1 85 ? 12.275 -8.242 -9.879 1.00 79.31 85 LEU A O 1
ATOM 707 N N . GLY A 1 86 ? 14.248 -7.922 -10.905 1.00 80.88 86 GLY A N 1
ATOM 708 C CA . GLY A 1 86 ? 14.691 -6.831 -10.028 1.00 80.88 86 GLY A CA 1
ATOM 709 C C . GLY A 1 86 ? 13.835 -5.564 -10.137 1.00 80.88 86 GLY A C 1
ATOM 710 O O . GLY A 1 86 ? 13.500 -4.964 -9.121 1.00 80.88 86 GLY A O 1
ATOM 711 N N . GLN A 1 87 ? 13.401 -5.195 -11.346 1.00 82.88 87 GLN A N 1
ATOM 712 C CA . GLN A 1 87 ? 12.523 -4.036 -11.559 1.00 82.88 87 GLN A CA 1
ATOM 713 C C . GLN A 1 87 ? 11.124 -4.280 -10.994 1.00 82.88 87 GLN A C 1
ATOM 715 O O . GLN A 1 87 ? 10.528 -3.378 -10.410 1.00 82.88 87 GLN A O 1
ATOM 720 N N . LYS A 1 88 ? 10.622 -5.516 -11.113 1.00 83.50 88 LYS A N 1
ATOM 721 C CA . LYS A 1 88 ? 9.358 -5.919 -10.489 1.00 83.50 88 LYS A CA 1
ATOM 722 C C . LYS A 1 88 ? 9.410 -5.753 -8.972 1.00 83.50 88 LYS A C 1
ATOM 724 O O . LYS A 1 88 ? 8.499 -5.167 -8.405 1.00 83.50 88 LYS A O 1
ATOM 729 N N . ARG A 1 89 ? 10.477 -6.240 -8.328 1.00 83.75 89 ARG A N 1
ATOM 730 C CA . ARG A 1 89 ? 10.670 -6.095 -6.875 1.00 83.75 89 ARG A CA 1
ATOM 731 C C . ARG A 1 89 ? 10.759 -4.625 -6.465 1.00 83.75 89 ARG A C 1
ATOM 733 O O . ARG A 1 89 ? 10.062 -4.212 -5.553 1.00 83.75 89 ARG A O 1
ATOM 740 N N . ALA A 1 90 ? 11.528 -3.814 -7.193 1.00 85.19 90 ALA A N 1
ATOM 741 C CA . ALA A 1 90 ? 11.624 -2.380 -6.918 1.00 85.19 90 ALA A CA 1
ATOM 742 C C . ALA A 1 90 ? 10.260 -1.667 -7.007 1.00 85.19 90 ALA A C 1
ATOM 744 O O . ALA A 1 90 ? 9.935 -0.858 -6.142 1.00 85.19 90 ALA A O 1
ATOM 745 N N . LEU A 1 91 ? 9.434 -1.999 -8.007 1.00 88.31 91 LEU A N 1
ATOM 746 C CA . LEU A 1 91 ? 8.075 -1.458 -8.118 1.00 88.31 91 LEU A CA 1
ATOM 747 C C . LEU A 1 91 ? 7.148 -1.922 -6.994 1.00 88.31 91 LEU A C 1
ATOM 749 O O . LEU A 1 91 ? 6.330 -1.131 -6.528 1.00 88.31 91 LEU A O 1
ATOM 753 N N . GLN A 1 92 ? 7.245 -3.188 -6.583 1.00 86.25 92 GLN A N 1
ATOM 754 C CA . GLN A 1 92 ? 6.447 -3.729 -5.482 1.00 86.25 92 GLN A CA 1
ATOM 755 C C . GLN A 1 92 ? 6.803 -3.037 -4.161 1.00 86.25 92 GLN A C 1
ATOM 757 O O . GLN A 1 92 ? 5.893 -2.610 -3.447 1.00 86.25 92 GLN A O 1
ATOM 762 N N . LYS A 1 93 ? 8.095 -2.797 -3.911 1.00 85.88 93 LYS A N 1
ATOM 763 C CA . LYS A 1 93 ? 8.578 -2.000 -2.781 1.00 85.88 93 LYS A CA 1
ATOM 764 C C . LYS A 1 93 ? 8.035 -0.571 -2.806 1.00 85.88 93 LYS A C 1
ATOM 766 O O . LYS A 1 93 ? 7.369 -0.152 -1.864 1.00 85.88 93 LYS A O 1
ATOM 771 N N . GLU A 1 94 ? 8.230 0.141 -3.919 1.00 88.56 94 GLU A N 1
ATOM 772 C CA . GLU A 1 94 ? 7.782 1.534 -4.090 1.00 88.56 94 GLU A CA 1
ATOM 773 C C . GLU A 1 94 ? 6.258 1.661 -3.893 1.00 88.56 94 GLU A C 1
ATOM 775 O O . GLU A 1 94 ? 5.762 2.582 -3.242 1.00 88.56 94 GLU A O 1
ATOM 780 N N . LYS A 1 95 ? 5.489 0.702 -4.427 1.00 89.38 95 LYS A N 1
ATOM 781 C CA . LYS A 1 95 ? 4.031 0.646 -4.264 1.00 89.38 95 LYS A CA 1
ATOM 782 C C . LYS A 1 95 ? 3.633 0.476 -2.808 1.00 89.38 95 LYS A C 1
ATOM 784 O O . LYS A 1 95 ? 2.712 1.140 -2.336 1.00 89.38 95 LYS A O 1
ATOM 789 N N . ALA A 1 96 ? 4.281 -0.447 -2.122 1.00 87.12 96 ALA A N 1
ATOM 790 C CA . ALA A 1 96 ? 3.933 -0.801 -0.766 1.00 87.12 96 ALA A CA 1
ATOM 791 C C . ALA A 1 96 ? 4.323 0.312 0.226 1.00 87.12 96 ALA A C 1
ATOM 793 O O . ALA A 1 96 ? 3.519 0.645 1.094 1.00 87.12 96 ALA A O 1
ATOM 794 N N . GLU A 1 97 ? 5.452 0.994 0.019 1.00 88.31 97 GLU A N 1
ATOM 795 C CA . GLU A 1 97 ? 5.782 2.245 0.717 1.00 88.31 97 GLU A CA 1
ATOM 796 C C . GLU A 1 97 ? 4.697 3.308 0.494 1.00 88.31 97 GLU A C 1
ATOM 798 O O . GLU A 1 97 ? 4.148 3.853 1.453 1.00 88.31 97 GLU A O 1
ATOM 803 N N . ALA A 1 98 ? 4.298 3.548 -0.761 1.00 89.94 98 ALA A N 1
ATOM 804 C CA . ALA A 1 98 ? 3.246 4.513 -1.084 1.00 89.94 98 ALA A CA 1
ATOM 805 C C . ALA A 1 98 ? 1.895 4.180 -0.422 1.00 89.94 98 ALA A C 1
ATOM 807 O O . ALA A 1 98 ? 1.144 5.090 -0.065 1.00 89.94 98 ALA A O 1
ATOM 808 N N . LEU A 1 99 ? 1.572 2.894 -0.249 1.00 90.19 99 LEU A N 1
ATOM 809 C CA . LEU A 1 99 ? 0.383 2.454 0.482 1.00 90.19 99 LEU A CA 1
ATOM 810 C C . LEU A 1 99 ? 0.506 2.724 1.986 1.00 90.19 99 LEU A C 1
ATOM 812 O O . LEU A 1 99 ? -0.443 3.238 2.576 1.00 90.19 99 LEU A O 1
ATOM 816 N N . LEU A 1 100 ? 1.661 2.445 2.594 1.00 89.94 100 LEU A N 1
ATOM 817 C CA . LEU A 1 100 ? 1.903 2.724 4.013 1.00 89.94 100 LEU A CA 1
ATOM 818 C C . LEU A 1 100 ? 1.847 4.219 4.337 1.00 89.94 100 LEU A C 1
ATOM 820 O O . LEU A 1 100 ? 1.353 4.585 5.397 1.00 89.94 100 LEU A O 1
ATOM 824 N N . PHE A 1 101 ? 2.273 5.094 3.423 1.00 90.25 101 PHE A N 1
ATOM 825 C CA . PHE A 1 101 ? 2.151 6.547 3.598 1.00 90.25 101 PHE A CA 1
ATOM 826 C C . PHE A 1 101 ? 0.703 7.060 3.614 1.00 90.25 101 PHE A C 1
ATOM 828 O O . PHE A 1 101 ? 0.461 8.187 4.045 1.00 90.25 101 PHE A O 1
AT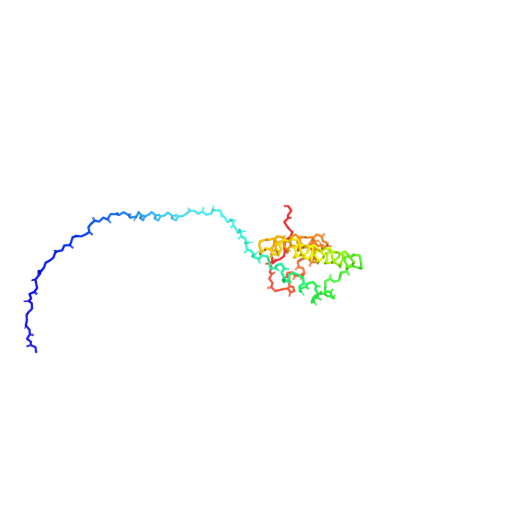OM 835 N N . ILE A 1 102 ? -0.267 6.273 3.138 1.00 91.25 102 ILE A N 1
ATOM 836 C CA . ILE A 1 102 ? -1.690 6.642 3.187 1.00 91.25 102 ILE A CA 1
ATOM 837 C C . ILE A 1 102 ? -2.314 6.300 4.545 1.00 91.25 102 ILE A C 1
ATOM 839 O O . ILE A 1 102 ? -3.301 6.932 4.931 1.00 91.25 102 ILE A O 1
ATOM 843 N N . LEU A 1 103 ? -1.768 5.294 5.227 1.00 90.06 103 LEU A N 1
ATOM 844 C CA . LEU A 1 103 ? -2.258 4.819 6.513 1.00 90.06 103 LEU A CA 1
ATOM 845 C C . LEU A 1 103 ? -1.674 5.656 7.652 1.00 90.06 103 LEU A C 1
ATOM 847 O O . LEU A 1 103 ? -0.531 6.116 7.593 1.00 90.06 103 LEU A O 1
ATOM 851 N N . ASP A 1 104 ? -2.459 5.811 8.708 1.00 91.19 104 ASP A N 1
ATOM 852 C CA . ASP A 1 104 ? -1.997 6.405 9.961 1.00 91.19 104 ASP A CA 1
ATOM 853 C C . ASP A 1 104 ? -1.301 5.344 10.834 1.00 91.19 104 ASP A C 1
ATOM 855 O O . ASP A 1 104 ? -1.407 4.143 10.574 1.00 91.19 104 ASP A O 1
ATOM 859 N N . GLU A 1 105 ? -0.558 5.761 11.863 1.00 88.94 105 GLU A N 1
ATOM 860 C CA . GLU A 1 105 ? 0.240 4.830 12.684 1.00 88.94 105 GLU A CA 1
ATOM 861 C C . GLU A 1 105 ? -0.637 3.792 13.386 1.00 88.94 105 GLU A C 1
ATOM 863 O O . GLU A 1 105 ? -0.364 2.596 13.290 1.00 88.94 105 GLU A O 1
ATOM 868 N N . GLU A 1 106 ? -1.761 4.224 13.958 1.00 90.00 106 GLU A N 1
ATOM 869 C CA . GLU A 1 106 ? -2.752 3.337 14.577 1.00 90.00 106 GLU A CA 1
ATOM 870 C C . GLU A 1 106 ? -3.299 2.298 13.588 1.00 90.00 106 GLU A C 1
ATOM 872 O O . GLU A 1 106 ? -3.505 1.133 13.932 1.00 90.00 106 GLU A O 1
ATOM 877 N N . GLN A 1 107 ? -3.513 2.692 12.329 1.00 91.06 107 GLN A N 1
ATOM 878 C CA . GLN A 1 107 ? -3.987 1.780 11.290 1.00 91.06 107 GLN A CA 1
ATOM 879 C C . GLN A 1 107 ? -2.907 0.762 10.916 1.00 91.06 107 GLN A C 1
ATOM 881 O O . GLN A 1 107 ? -3.234 -0.400 10.693 1.00 91.06 107 GLN A O 1
ATOM 886 N N . ILE A 1 108 ? -1.633 1.164 10.880 1.00 89.19 108 ILE A N 1
ATOM 887 C CA . ILE A 1 108 ? -0.499 0.264 10.627 1.00 89.19 108 ILE A CA 1
ATOM 888 C C . ILE A 1 108 ? -0.336 -0.731 11.781 1.00 89.19 108 ILE A C 1
ATOM 890 O O . ILE A 1 108 ? -0.174 -1.929 11.544 1.00 89.19 108 ILE A O 1
ATOM 894 N N . GLU A 1 109 ? -0.427 -0.276 13.029 1.00 89.25 109 GLU A N 1
ATOM 895 C CA . GLU A 1 109 ? -0.396 -1.150 14.205 1.00 89.25 109 GLU A CA 1
ATOM 896 C C . GLU A 1 109 ? -1.566 -2.130 14.219 1.00 89.25 109 GLU A C 1
ATOM 898 O O . GLU A 1 109 ? -1.377 -3.330 14.444 1.00 89.25 109 GLU A O 1
ATOM 903 N N . LYS A 1 110 ? -2.770 -1.653 13.894 1.00 90.56 110 LYS A N 1
ATOM 904 C CA . LYS A 1 110 ? -3.947 -2.507 13.746 1.00 90.56 110 LYS A CA 1
ATOM 905 C C . LYS A 1 110 ? -3.747 -3.537 12.639 1.00 90.56 110 LYS A C 1
ATOM 907 O O . LYS A 1 110 ? -4.053 -4.707 12.841 1.00 90.56 110 LYS A O 1
ATOM 912 N N . LEU A 1 111 ? -3.179 -3.140 11.503 1.00 89.06 111 LEU A N 1
ATOM 913 C CA . LEU A 1 111 ? -2.880 -4.037 10.388 1.00 89.06 111 LEU A CA 1
ATOM 914 C C . LEU A 1 111 ? -1.851 -5.109 10.788 1.00 89.06 111 LEU A C 1
ATOM 916 O O . LEU A 1 111 ? -2.038 -6.279 10.463 1.00 89.06 111 LEU A O 1
ATOM 920 N N . ASN A 1 112 ? -0.822 -4.745 11.557 1.00 87.31 112 ASN A N 1
ATOM 921 C CA . ASN A 1 112 ? 0.141 -5.683 12.148 1.00 87.31 112 ASN A CA 1
ATOM 922 C C . ASN A 1 112 ? -0.518 -6.662 13.134 1.00 87.31 112 ASN A C 1
ATOM 924 O O . ASN A 1 112 ? -0.229 -7.860 13.112 1.00 87.31 112 ASN A O 1
ATOM 928 N N . SER A 1 113 ? -1.427 -6.166 13.976 1.00 89.50 113 SER A N 1
ATOM 929 C CA . SER A 1 113 ? -2.192 -6.977 14.930 1.00 89.50 113 SER A CA 1
ATOM 930 C C . SER A 1 113 ? -3.093 -7.990 14.216 1.00 89.50 113 SER A C 1
ATOM 932 O O . SER A 1 113 ? -3.038 -9.183 14.504 1.00 89.50 113 SER A O 1
ATOM 934 N N . LEU A 1 114 ? -3.841 -7.541 13.202 1.00 87.38 114 LEU A N 1
ATOM 935 C CA . LEU A 1 114 ? -4.703 -8.390 12.371 1.00 87.38 114 LEU A CA 1
ATOM 936 C C . LEU A 1 114 ? -3.904 -9.394 11.529 1.00 87.38 114 LEU A C 1
ATOM 938 O O . LEU A 1 114 ? -4.363 -10.502 11.265 1.00 87.38 114 LEU A O 1
ATOM 942 N N . ALA A 1 115 ? -2.685 -9.038 11.127 1.00 85.12 115 ALA A N 1
ATOM 943 C CA . ALA A 1 115 ? -1.755 -9.956 10.478 1.00 85.12 115 ALA A CA 1
ATOM 944 C C . ALA A 1 115 ? -1.111 -10.968 11.449 1.00 85.12 115 ALA A C 1
ATOM 946 O O . ALA A 1 115 ? -0.385 -11.857 11.004 1.00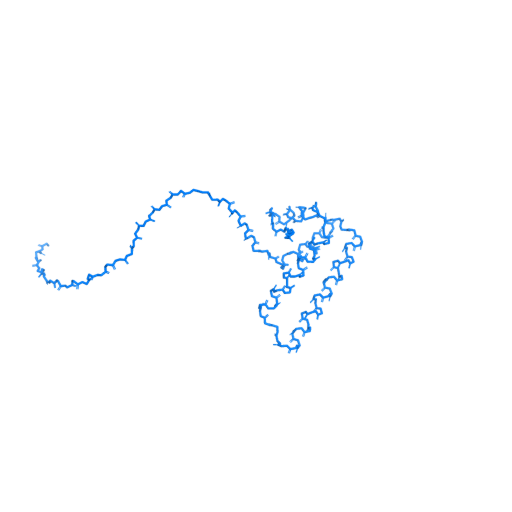 85.12 115 ALA A O 1
ATOM 947 N N . GLY A 1 116 ? -1.336 -10.837 12.762 1.00 82.56 116 GLY A N 1
ATOM 948 C CA . GLY A 1 116 ? -0.763 -11.709 13.788 1.00 82.56 116 GLY A CA 1
ATOM 949 C C . GLY A 1 116 ? 0.750 -11.554 13.970 1.00 82.56 116 GLY A C 1
ATOM 950 O O . GLY A 1 116 ? 1.387 -12.428 14.557 1.00 82.56 116 GLY A O 1
ATOM 951 N N . ARG A 1 117 ? 1.355 -10.473 13.454 1.00 77.62 117 ARG A N 1
ATOM 952 C CA . ARG A 1 117 ? 2.804 -10.226 13.510 1.00 77.62 117 ARG A CA 1
ATOM 953 C C . ARG A 1 117 ? 3.093 -8.756 13.789 1.00 77.62 117 ARG A C 1
ATOM 955 O O . ARG A 1 117 ? 2.841 -7.890 12.953 1.00 77.62 117 ARG A O 1
ATOM 962 N N . LYS A 1 118 ? 3.685 -8.475 14.952 1.00 73.00 118 LYS A N 1
ATOM 963 C CA . LYS A 1 118 ? 4.176 -7.131 15.282 1.00 73.00 118 LYS A CA 1
ATOM 964 C C . LYS A 1 118 ? 5.356 -6.766 14.376 1.00 73.00 118 LYS A C 1
ATOM 966 O O . LYS A 1 118 ? 6.244 -7.585 14.164 1.00 73.00 118 LYS A O 1
ATOM 971 N N . GLY A 1 119 ? 5.351 -5.539 13.856 1.00 71.56 119 GLY A N 1
ATOM 972 C CA . GLY A 1 119 ? 6.437 -4.992 13.038 1.00 71.56 119 GLY A CA 1
ATOM 973 C C . GLY A 1 119 ? 6.459 -5.436 11.573 1.00 71.56 119 GLY A C 1
ATOM 974 O O . GLY A 1 119 ? 7.363 -5.022 10.857 1.00 71.56 119 GLY A O 1
ATOM 975 N N . LEU A 1 120 ? 5.491 -6.240 11.108 1.00 78.50 120 LEU A N 1
ATOM 976 C CA . LEU A 1 120 ? 5.444 -6.728 9.719 1.00 78.50 120 LEU A CA 1
ATOM 977 C C . LEU A 1 120 ? 5.368 -5.582 8.699 1.00 78.50 120 LEU A C 1
ATOM 979 O O . LEU A 1 120 ? 5.932 -5.665 7.611 1.00 78.50 120 LEU A O 1
ATOM 983 N N . PHE A 1 121 ? 4.689 -4.506 9.078 1.00 80.88 121 PHE A N 1
ATOM 984 C CA . PHE A 1 121 ? 4.531 -3.287 8.309 1.00 80.88 121 PHE A CA 1
ATOM 985 C C . PHE A 1 121 ? 5.019 -2.109 9.150 1.00 80.88 121 PHE A C 1
ATOM 987 O O . PHE A 1 121 ? 4.501 -1.861 10.241 1.00 80.88 121 PHE A O 1
ATOM 994 N N . LYS A 1 122 ? 6.014 -1.379 8.644 1.00 80.75 122 LYS A N 1
ATOM 995 C CA . LYS A 1 122 ? 6.552 -0.168 9.271 1.00 80.75 122 LYS A CA 1
ATOM 996 C C . LYS A 1 122 ? 6.905 0.844 8.184 1.00 80.75 122 LYS A C 1
ATOM 998 O O . LYS A 1 122 ? 7.385 0.459 7.121 1.00 80.75 122 LYS A O 1
ATOM 1003 N N . ARG A 1 123 ? 6.659 2.131 8.445 1.00 78.00 123 ARG A N 1
ATOM 1004 C CA . ARG A 1 123 ? 7.154 3.211 7.583 1.00 78.00 123 ARG A CA 1
ATOM 1005 C C . ARG A 1 123 ? 8.666 3.327 7.756 1.00 78.00 123 ARG A C 1
ATOM 1007 O O . ARG A 1 123 ? 9.146 3.443 8.881 1.00 78.00 123 ARG A O 1
ATOM 1014 N N . ILE A 1 124 ? 9.388 3.270 6.645 1.00 68.38 124 ILE A N 1
ATOM 1015 C CA . ILE A 1 124 ? 10.796 3.655 6.587 1.00 68.38 124 ILE A CA 1
ATOM 1016 C C . ILE A 1 124 ? 10.769 5.166 6.332 1.00 68.38 124 ILE A C 1
ATOM 1018 O O . ILE A 1 124 ? 10.257 5.590 5.295 1.00 68.38 124 ILE A O 1
ATOM 1022 N N . ILE A 1 125 ? 11.168 5.948 7.338 1.00 57.94 125 ILE A N 1
ATOM 1023 C CA . ILE A 1 125 ? 11.254 7.417 7.286 1.00 57.94 125 ILE A CA 1
ATOM 1024 C C . ILE A 1 125 ? 12.686 7.788 6.923 1.00 57.94 125 ILE A C 1
ATOM 1026 O O . ILE A 1 125 ? 13.594 7.148 7.501 1.00 57.94 125 ILE A O 1
#